Protein AF-A0A8S3JTF6-F1 (afdb_monomer_lite)

Foldseek 3Di:
DVVVVVLVVCVVVVNDDDPDDAQCVPQNDPVVLVLLVVLQQDPDSVSSSVVSCCVPPPFHDDDPCPPCRVVSSVCSSCVVLQEAEDEPPDPCRLVVVVVCVVVVGHYDYPPDDPDDDPVCVCVRVVVWDDDPNDID

InterPro domains:
  IPR026983 Dynein heavy chain [PTHR22878] (2-135)
  IPR027417 P-loop containing nucleoside triphosphate hydrolase [G3DSA:3.40.50.300] (24-136)
  IPR035706 Dynein heavy chain, ATP-binding dynein motor region [PF12781] (34-133)

Radius of gyration: 18.28 Å; chains: 1; bounding box: 47×38×48 Å

Structure (mmCIF, N/CA/C/O backbone):
data_AF-A0A8S3JTF6-F1
#
_entry.id   AF-A0A8S3JTF6-F1
#
loop_
_atom_site.group_PDB
_atom_site.id
_atom_site.type_symbol
_atom_site.label_atom_id
_atom_site.label_alt_id
_atom_site.label_comp_id
_atom_site.label_asym_id
_atom_site.label_entity_id
_atom_site.label_seq_id
_atom_site.pdbx_PDB_ins_code
_atom_site.Cartn_x
_atom_site.Cartn_y
_atom_site.Cartn_z
_atom_site.occupancy
_atom_site.B_iso_or_equiv
_atom_site.auth_seq_id
_atom_site.auth_comp_id
_atom_site.auth_asym_id
_atom_site.auth_atom_id
_atom_site.pdbx_PDB_model_num
ATOM 1 N N . ASP A 1 1 ? 17.715 -10.814 -8.410 1.00 77.88 1 ASP A N 1
ATOM 2 C CA . ASP A 1 1 ? 17.760 -12.211 -8.895 1.00 77.88 1 ASP A CA 1
ATOM 3 C C . ASP A 1 1 ? 16.410 -12.834 -9.223 1.00 77.88 1 ASP A C 1
ATOM 5 O O . ASP A 1 1 ? 16.298 -13.369 -10.317 1.00 77.88 1 ASP A O 1
ATOM 9 N N . CYS A 1 2 ? 15.364 -12.708 -8.395 1.00 88.69 2 CYS A N 1
ATOM 10 C CA . CYS A 1 2 ? 14.053 -13.316 -8.693 1.00 88.69 2 CYS A CA 1
ATOM 11 C C . CYS A 1 2 ? 13.475 -12.923 -10.065 1.00 88.69 2 CYS A C 1
ATOM 13 O O . CYS A 1 2 ? 13.129 -13.798 -10.846 1.00 88.69 2 CYS A O 1
ATOM 15 N N . ILE A 1 3 ? 13.425 -11.630 -10.409 1.00 88.38 3 ILE A N 1
ATOM 16 C CA . ILE A 1 3 ? 12.884 -11.173 -11.707 1.00 88.38 3 ILE A CA 1
ATOM 17 C C . ILE A 1 3 ? 13.595 -11.848 -12.888 1.00 88.38 3 ILE A C 1
ATOM 19 O O . ILE A 1 3 ? 12.935 -12.304 -13.817 1.00 88.38 3 ILE A O 1
ATOM 23 N N . ARG A 1 4 ? 14.930 -11.960 -12.837 1.00 88.62 4 ARG A N 1
ATOM 24 C CA . ARG A 1 4 ? 15.708 -12.632 -13.889 1.00 88.62 4 ARG A CA 1
ATOM 25 C C . ARG A 1 4 ? 15.330 -14.106 -13.992 1.00 88.62 4 ARG A C 1
ATOM 27 O O . ARG A 1 4 ? 15.007 -14.552 -15.080 1.00 88.62 4 ARG A O 1
ATOM 34 N N . GLN A 1 5 ? 15.251 -14.814 -12.863 1.00 92.62 5 GLN A N 1
ATOM 35 C CA . GLN A 1 5 ? 14.838 -16.223 -12.839 1.00 92.62 5 GLN A CA 1
ATOM 36 C C . GLN A 1 5 ? 13.449 -16.434 -13.461 1.00 92.62 5 GLN A C 1
ATOM 38 O O . GLN A 1 5 ? 13.248 -17.392 -14.203 1.00 92.62 5 GLN A O 1
ATOM 43 N N . TRP A 1 6 ? 12.499 -15.531 -13.199 1.00 92.19 6 TRP A N 1
ATOM 44 C CA . TRP A 1 6 ? 11.167 -15.585 -13.808 1.00 92.19 6 TRP A CA 1
ATOM 45 C C . TRP A 1 6 ? 11.206 -15.334 -15.320 1.00 92.19 6 TRP A C 1
ATOM 47 O O . TRP A 1 6 ? 10.576 -16.074 -16.073 1.00 92.19 6 TRP A O 1
ATOM 57 N N . VAL A 1 7 ? 11.966 -14.337 -15.781 1.00 91.00 7 VAL A N 1
ATOM 58 C CA . VAL A 1 7 ? 12.139 -14.057 -17.219 1.00 91.00 7 VAL A CA 1
ATOM 59 C C . VAL A 1 7 ? 12.815 -15.234 -17.927 1.00 91.00 7 VAL A C 1
ATOM 61 O O . VAL A 1 7 ? 12.340 -15.674 -18.974 1.00 91.00 7 VAL A O 1
ATOM 64 N N . ASP A 1 8 ? 13.871 -15.793 -17.339 1.00 92.44 8 ASP A N 1
ATOM 65 C CA . ASP A 1 8 ? 14.589 -16.952 -17.873 1.00 92.44 8 ASP A CA 1
ATOM 66 C C . ASP A 1 8 ? 13.675 -18.181 -17.954 1.00 92.44 8 ASP A C 1
ATOM 68 O O . ASP A 1 8 ? 13.671 -18.898 -18.958 1.00 92.44 8 ASP A O 1
ATOM 72 N N . LEU A 1 9 ? 12.828 -18.394 -16.940 1.00 94.56 9 LEU A N 1
ATOM 73 C CA . LEU A 1 9 ? 11.830 -19.458 -16.953 1.00 94.56 9 LEU A CA 1
ATOM 74 C C . LEU A 1 9 ? 10.812 -19.258 -18.084 1.00 94.56 9 LEU A C 1
ATOM 76 O O . LEU A 1 9 ? 10.579 -20.198 -18.846 1.00 94.56 9 LEU A O 1
ATOM 80 N N . CYS A 1 10 ? 10.257 -18.054 -18.249 1.00 94.06 10 CYS A N 1
ATOM 81 C CA . CYS A 1 10 ? 9.346 -17.739 -19.354 1.00 94.06 10 CYS A CA 1
ATOM 82 C C . CYS A 1 10 ? 9.992 -18.021 -20.717 1.00 94.06 10 CYS A C 1
ATOM 84 O O . CYS A 1 10 ? 9.400 -18.717 -21.546 1.00 94.06 10 CYS A O 1
ATOM 86 N N . LYS A 1 11 ? 11.242 -17.580 -20.911 1.00 92.31 11 LYS A N 1
ATOM 87 C CA . LYS A 1 11 ? 12.023 -17.836 -22.130 1.00 92.31 11 LYS A CA 1
ATOM 88 C C . LYS A 1 11 ? 12.239 -19.331 -22.365 1.00 92.31 11 LYS A C 1
ATOM 90 O O . LYS A 1 11 ? 11.964 -19.824 -23.458 1.00 92.31 11 LYS A O 1
ATOM 95 N N . SER A 1 12 ? 12.641 -20.079 -21.335 1.00 95.62 12 SER A N 1
ATOM 96 C CA . SER A 1 12 ? 12.838 -21.536 -21.416 1.00 95.62 12 SER A CA 1
ATOM 97 C C . SER A 1 12 ? 11.556 -22.291 -21.796 1.00 95.62 12 SER A C 1
ATOM 99 O O . SER A 1 12 ? 11.605 -23.297 -22.504 1.00 95.62 12 SER A O 1
ATOM 101 N N . LYS A 1 13 ? 10.394 -21.781 -21.368 1.00 96.62 13 LYS A N 1
ATOM 102 C CA . LYS A 1 13 ? 9.067 -22.334 -21.665 1.00 96.62 13 LYS A CA 1
ATOM 103 C C . LYS A 1 13 ? 8.462 -21.794 -22.964 1.00 96.62 13 LYS A C 1
ATOM 105 O O . LYS A 1 13 ? 7.338 -22.163 -23.289 1.00 96.62 13 LYS A O 1
ATOM 110 N N . ARG A 1 14 ? 9.199 -20.965 -23.718 1.00 94.75 14 ARG A N 1
ATOM 111 C CA . ARG A 1 14 ? 8.746 -20.303 -24.956 1.00 94.75 14 ARG A CA 1
ATOM 112 C C . ARG A 1 14 ? 7.478 -19.459 -24.760 1.00 94.75 14 ARG A C 1
ATOM 114 O O . ARG A 1 14 ? 6.662 -19.346 -25.670 1.00 94.75 14 ARG A O 1
ATOM 121 N N . ILE A 1 15 ? 7.312 -18.874 -23.575 1.00 95.31 15 ILE A N 1
ATOM 122 C CA . ILE A 1 15 ? 6.237 -17.923 -23.286 1.00 95.31 15 ILE A CA 1
ATOM 123 C C . ILE A 1 15 ? 6.685 -16.546 -23.797 1.00 95.31 15 ILE A C 1
ATOM 125 O O . ILE A 1 15 ? 7.757 -16.092 -23.392 1.00 95.31 15 ILE A O 1
ATOM 129 N N . PRO A 1 16 ? 5.909 -15.869 -24.664 1.00 92.31 16 PRO A N 1
ATOM 130 C CA . PRO A 1 16 ? 6.253 -14.529 -25.129 1.00 92.31 16 PRO A CA 1
ATOM 131 C C . PRO A 1 16 ? 6.324 -13.539 -23.961 1.00 92.31 16 PRO A C 1
ATOM 133 O O . PRO A 1 16 ? 5.348 -13.350 -23.237 1.00 92.31 16 PRO A O 1
ATOM 136 N N . CYS A 1 17 ? 7.475 -12.898 -23.781 1.00 88.69 17 CYS A N 1
ATOM 137 C CA . CYS A 1 17 ? 7.681 -11.859 -22.778 1.00 88.69 17 CYS A CA 1
ATOM 138 C C . CYS A 1 17 ? 8.712 -10.839 -23.270 1.00 88.69 17 CYS A C 1
ATOM 140 O O . CYS A 1 17 ? 9.541 -11.152 -24.125 1.00 88.69 17 CYS A O 1
ATOM 142 N N . SER A 1 18 ? 8.681 -9.629 -22.712 1.00 86.31 18 SER A N 1
ATOM 143 C CA . SER A 1 18 ? 9.710 -8.618 -22.965 1.00 86.31 18 SER A CA 1
ATOM 144 C C . SER A 1 18 ? 11.085 -9.108 -22.505 1.00 86.31 18 SER A C 1
ATOM 146 O O . SER A 1 18 ? 11.199 -9.792 -21.486 1.00 86.31 18 SER A O 1
ATOM 148 N N . ASP A 1 19 ? 12.140 -8.723 -23.225 1.00 80.38 19 ASP A N 1
ATOM 149 C CA . ASP A 1 19 ? 13.513 -9.100 -22.870 1.00 80.38 19 ASP A CA 1
ATOM 150 C C . ASP A 1 19 ? 13.985 -8.478 -21.557 1.00 80.38 19 ASP A C 1
ATOM 152 O O . ASP A 1 19 ? 14.726 -9.108 -20.800 1.00 80.38 19 ASP A O 1
ATOM 156 N N . VAL A 1 20 ? 13.531 -7.254 -21.290 1.00 83.81 20 VAL A N 1
ATOM 157 C CA . VAL A 1 20 ? 13.783 -6.521 -20.053 1.00 83.81 20 VAL A CA 1
ATOM 158 C C . VAL A 1 20 ? 12.442 -6.251 -19.387 1.00 83.81 20 VAL A C 1
ATOM 160 O O . VAL A 1 20 ? 11.569 -5.603 -19.962 1.00 83.81 20 VAL A O 1
ATOM 163 N N . PHE A 1 21 ? 12.275 -6.761 -18.170 1.00 86.19 21 PHE A N 1
ATOM 164 C CA . PHE A 1 21 ? 11.094 -6.504 -17.354 1.00 86.19 21 PHE A CA 1
ATOM 165 C C . PHE A 1 21 ? 11.290 -5.241 -16.510 1.00 86.19 21 PHE A C 1
ATOM 167 O O . PHE A 1 21 ? 12.305 -5.100 -15.827 1.00 86.19 21 PHE A O 1
ATOM 174 N N . SER A 1 22 ? 10.288 -4.362 -16.504 1.00 85.81 22 SER A N 1
ATOM 175 C CA . SER A 1 22 ? 10.174 -3.262 -15.546 1.00 85.81 22 SER A CA 1
ATOM 176 C C . SER A 1 22 ? 8.729 -3.146 -15.070 1.00 85.81 22 SER A C 1
ATOM 178 O O . SER A 1 22 ? 7.800 -3.022 -15.877 1.00 85.81 22 SER A O 1
ATOM 180 N N . LEU A 1 23 ? 8.549 -3.176 -13.747 1.00 86.75 23 LEU A N 1
ATOM 181 C CA . LEU A 1 23 ? 7.241 -3.106 -13.102 1.00 86.75 23 LEU A CA 1
ATOM 182 C C . LEU A 1 23 ? 6.541 -1.785 -13.434 1.00 86.75 23 LEU A C 1
ATOM 184 O O . LEU A 1 23 ? 5.403 -1.802 -13.897 1.00 86.75 23 LEU A O 1
ATOM 188 N N . ASN A 1 24 ? 7.263 -0.668 -13.314 1.00 87.88 24 ASN A N 1
ATOM 189 C CA . ASN A 1 24 ? 6.794 0.654 -13.715 1.00 87.88 24 ASN A CA 1
ATOM 190 C C . ASN A 1 24 ? 6.298 0.705 -15.170 1.00 87.88 24 ASN A C 1
ATOM 192 O O . ASN A 1 24 ? 5.190 1.153 -15.423 1.00 87.88 24 ASN A O 1
ATOM 196 N N . THR A 1 25 ? 7.041 0.163 -16.137 1.00 86.62 25 THR A N 1
ATOM 197 C CA . THR A 1 25 ? 6.568 0.182 -17.539 1.00 86.62 25 THR A CA 1
ATOM 198 C C . THR A 1 25 ? 5.363 -0.723 -17.804 1.00 86.62 25 THR A C 1
ATOM 200 O O . THR A 1 25 ? 4.642 -0.508 -18.772 1.00 86.62 25 THR A O 1
ATOM 203 N N . THR A 1 26 ? 5.160 -1.748 -16.972 1.00 88.38 26 THR A N 1
ATOM 204 C CA . THR A 1 26 ? 4.132 -2.776 -17.200 1.00 88.38 26 THR A CA 1
ATOM 205 C C . THR A 1 26 ? 2.818 -2.439 -16.496 1.00 88.38 26 THR A C 1
ATOM 207 O O . THR A 1 26 ? 1.749 -2.658 -17.055 1.00 88.38 26 THR A O 1
ATOM 210 N N . LEU A 1 27 ? 2.893 -1.940 -15.258 1.00 89.69 27 LEU A N 1
ATOM 211 C CA . LEU A 1 27 ? 1.743 -1.677 -14.383 1.00 89.69 27 LEU A CA 1
ATOM 212 C C . LEU A 1 27 ? 1.681 -0.225 -13.887 1.00 89.69 27 LEU A C 1
ATOM 214 O O . LEU A 1 27 ? 0.717 0.157 -13.224 1.00 89.69 27 LEU A O 1
ATOM 218 N N . GLY A 1 28 ? 2.710 0.577 -14.159 1.00 89.25 28 GLY A N 1
ATOM 219 C CA . GLY A 1 28 ? 2.759 1.978 -13.769 1.00 89.25 28 GLY A CA 1
ATOM 220 C C . GLY A 1 28 ? 1.903 2.848 -14.681 1.00 89.25 28 GLY A C 1
ATOM 221 O O . GLY A 1 28 ? 1.932 2.740 -15.905 1.00 89.25 28 GLY A O 1
ATOM 222 N N . ASP A 1 29 ? 1.156 3.752 -14.060 1.00 93.56 29 ASP A N 1
ATOM 223 C CA . ASP A 1 29 ? 0.412 4.812 -14.732 1.00 93.56 29 ASP A CA 1
ATOM 224 C C . ASP A 1 29 ? 1.105 6.141 -14.419 1.00 93.56 29 ASP A C 1
ATOM 226 O O . ASP 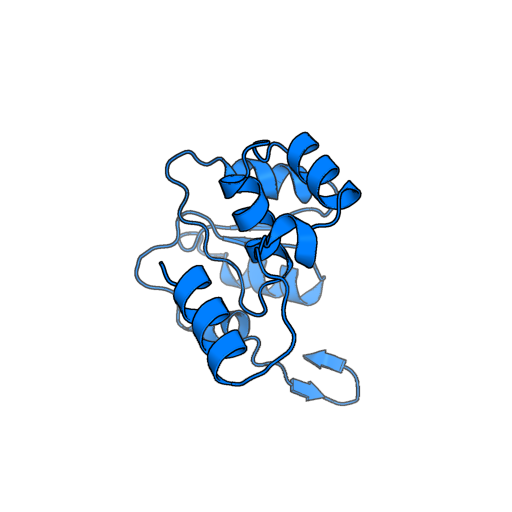A 1 29 ? 1.223 6.530 -13.254 1.00 93.56 29 ASP A O 1
ATOM 230 N N . ALA A 1 30 ? 1.572 6.845 -15.452 1.00 93.12 30 ALA A N 1
ATOM 231 C CA . ALA A 1 30 ? 2.339 8.079 -15.290 1.00 93.12 30 ALA A CA 1
ATOM 232 C C . ALA A 1 30 ? 1.560 9.186 -14.555 1.00 93.12 30 ALA A C 1
ATOM 234 O O . ALA A 1 30 ? 2.161 9.978 -13.825 1.00 93.12 30 ALA A O 1
ATOM 235 N N . VAL A 1 31 ? 0.232 9.240 -14.710 1.00 95.19 31 VAL A N 1
ATOM 236 C CA . VAL A 1 31 ? -0.627 10.216 -14.026 1.00 95.19 31 VAL A CA 1
ATOM 237 C C . VAL A 1 31 ? -0.737 9.862 -12.546 1.00 95.19 31 VAL A C 1
ATOM 239 O O . VAL A 1 31 ? -0.533 10.735 -11.698 1.00 95.19 31 VAL A O 1
ATOM 242 N N . LYS A 1 32 ? -0.979 8.585 -12.218 1.00 94.50 32 LYS A N 1
ATOM 243 C CA . LYS A 1 32 ? -1.028 8.126 -10.817 1.00 94.50 32 LYS A CA 1
ATOM 244 C C . LYS A 1 32 ? 0.313 8.300 -10.114 1.00 94.50 32 LYS A C 1
ATOM 246 O O . LYS A 1 32 ? 0.350 8.834 -9.011 1.00 94.50 32 LYS A O 1
ATOM 251 N N . ILE A 1 33 ? 1.411 7.926 -10.768 1.00 95.31 33 ILE A N 1
ATOM 252 C CA . ILE A 1 33 ? 2.764 8.076 -10.219 1.00 95.31 33 ILE A CA 1
ATOM 253 C C . ILE A 1 33 ? 3.055 9.543 -9.913 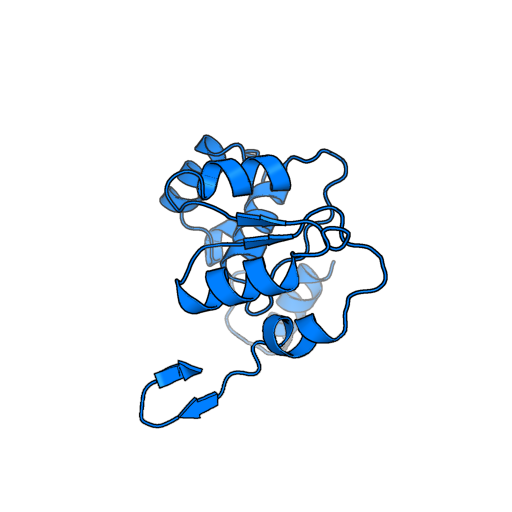1.00 95.31 33 ILE A C 1
ATOM 255 O O . ILE A 1 33 ? 3.546 9.864 -8.832 1.00 95.31 33 ILE A O 1
ATOM 259 N N . ARG A 1 34 ? 2.696 10.456 -10.821 1.00 95.62 34 ARG A N 1
ATOM 260 C CA . ARG A 1 34 ? 2.862 11.890 -10.582 1.00 95.62 34 ARG A CA 1
ATOM 261 C C . ARG A 1 34 ? 2.018 12.379 -9.403 1.00 95.62 34 ARG A C 1
ATOM 263 O O . ARG A 1 34 ? 2.509 13.167 -8.600 1.00 95.62 34 ARG A O 1
ATOM 270 N N . ALA A 1 35 ? 0.780 11.903 -9.269 1.00 96.19 35 ALA A N 1
ATOM 271 C CA . ALA A 1 35 ? -0.059 12.219 -8.114 1.00 96.19 35 ALA A CA 1
ATOM 272 C C . ALA A 1 35 ? 0.565 11.708 -6.802 1.00 96.19 35 ALA A C 1
ATOM 274 O O . ALA A 1 35 ? 0.608 12.444 -5.817 1.00 96.19 35 ALA A O 1
ATOM 275 N N . TRP A 1 36 ? 1.133 10.498 -6.795 1.00 96.38 36 TRP A N 1
ATOM 276 C CA . TRP A 1 36 ? 1.851 9.961 -5.636 1.00 96.38 36 TRP A CA 1
ATOM 277 C C . TRP A 1 36 ? 3.074 10.799 -5.267 1.00 96.38 36 TRP A C 1
ATOM 279 O O . TRP A 1 36 ? 3.293 11.065 -4.087 1.00 96.38 36 TRP A O 1
ATOM 289 N N . GLN A 1 37 ? 3.833 11.266 -6.259 1.00 95.81 37 GLN A N 1
ATOM 290 C CA . GLN A 1 37 ? 4.985 12.141 -6.036 1.00 95.81 37 GLN A CA 1
ATOM 291 C C . GLN A 1 37 ? 4.577 13.479 -5.411 1.00 95.81 37 GLN A C 1
ATOM 293 O O . GLN A 1 37 ? 5.211 13.934 -4.462 1.00 95.81 37 GLN A O 1
ATOM 298 N N . ILE A 1 38 ? 3.475 14.077 -5.877 1.00 96.06 38 ILE A N 1
ATOM 299 C CA . ILE A 1 38 ? 2.895 15.286 -5.268 1.00 96.06 38 ILE A CA 1
ATOM 300 C C . ILE A 1 38 ? 2.455 15.012 -3.820 1.00 96.06 38 ILE A C 1
ATOM 302 O O . ILE A 1 38 ? 2.649 15.855 -2.946 1.00 96.06 38 ILE A O 1
ATOM 306 N N . ALA A 1 39 ? 1.919 13.820 -3.545 1.00 96.00 39 ALA A N 1
ATOM 307 C CA . ALA A 1 39 ? 1.566 13.378 -2.197 1.00 96.00 39 ALA A CA 1
ATOM 308 C C . ALA A 1 39 ? 2.787 13.023 -1.316 1.00 96.00 39 ALA A C 1
ATOM 310 O O . ALA A 1 39 ? 2.626 12.754 -0.124 1.00 96.00 39 ALA A O 1
ATOM 311 N N . GLY A 1 40 ? 4.011 13.070 -1.850 1.00 94.50 40 GLY A N 1
ATOM 312 C CA . GLY A 1 40 ? 5.251 12.888 -1.091 1.00 94.50 40 GLY A CA 1
ATOM 313 C C . GLY A 1 40 ? 5.930 11.527 -1.257 1.00 94.50 40 GLY A C 1
ATOM 314 O O . GLY A 1 40 ? 6.856 11.235 -0.498 1.00 94.50 40 GLY A O 1
ATOM 315 N N . LEU A 1 41 ? 5.513 10.704 -2.227 1.00 95.75 41 LEU A N 1
ATOM 316 C CA . LEU A 1 41 ? 6.278 9.524 -2.635 1.00 95.75 41 LEU A CA 1
ATOM 317 C C . LEU A 1 41 ? 7.573 9.968 -3.344 1.00 95.75 41 LEU A C 1
ATOM 319 O O . LEU A 1 41 ? 7.516 10.827 -4.227 1.00 95.75 41 LEU A O 1
ATOM 323 N N . PRO A 1 42 ? 8.744 9.404 -3.018 1.00 95.56 42 PRO A N 1
ATOM 324 C CA . PRO A 1 42 ? 9.962 9.688 -3.765 1.00 95.56 42 PRO A CA 1
ATOM 325 C C . PRO A 1 42 ? 9.866 9.354 -5.248 1.00 95.56 42 PRO A C 1
ATOM 327 O O . PRO A 1 42 ? 9.126 8.472 -5.679 1.00 95.56 42 PRO A O 1
ATOM 330 N N . VAL A 1 43 ? 10.696 10.041 -6.027 1.00 93.25 43 VAL A N 1
ATOM 331 C CA . VAL A 1 43 ? 10.786 9.864 -7.481 1.00 93.25 43 VAL A CA 1
ATOM 332 C C . VAL A 1 43 ? 11.680 8.694 -7.898 1.00 93.25 43 VAL A C 1
ATOM 334 O O . VAL A 1 43 ? 11.792 8.410 -9.089 1.00 93.25 43 VAL A O 1
ATOM 337 N N . ASP A 1 44 ? 12.354 8.038 -6.952 1.00 93.75 44 ASP A N 1
ATOM 338 C CA . ASP A 1 44 ? 13.231 6.916 -7.263 1.00 93.75 44 ASP A CA 1
ATOM 339 C C . ASP A 1 44 ? 12.431 5.671 -7.679 1.00 93.75 44 ASP A C 1
ATOM 341 O O . ASP A 1 44 ? 11.285 5.460 -7.277 1.00 93.75 44 ASP A O 1
ATOM 345 N N . SER A 1 45 ? 13.053 4.835 -8.511 1.00 90.88 45 SER A N 1
ATOM 346 C CA . SER A 1 45 ? 12.398 3.651 -9.080 1.00 90.88 45 SER A CA 1
ATOM 347 C C . SER A 1 45 ? 11.925 2.648 -8.024 1.00 90.88 45 SER A C 1
ATOM 349 O O . SER A 1 45 ? 10.882 2.030 -8.215 1.00 90.88 45 SER A O 1
ATOM 351 N N . PHE A 1 46 ? 12.635 2.524 -6.900 1.00 91.88 46 PHE A N 1
ATOM 352 C CA . PHE A 1 46 ? 12.282 1.590 -5.836 1.00 91.88 46 PHE A CA 1
ATOM 353 C C . PHE A 1 46 ? 11.011 2.037 -5.102 1.00 91.88 46 PHE A C 1
ATOM 355 O O . PHE A 1 46 ? 10.097 1.239 -4.894 1.00 91.88 46 PHE A O 1
ATOM 362 N N . SER A 1 47 ? 10.903 3.325 -4.779 1.00 94.25 47 SER A N 1
ATOM 363 C CA . SER A 1 47 ? 9.701 3.906 -4.176 1.00 94.25 47 SER A CA 1
ATOM 364 C C . SER A 1 47 ? 8.492 3.848 -5.109 1.00 94.25 47 SER A C 1
ATOM 366 O O . SER A 1 47 ? 7.388 3.534 -4.664 1.00 94.25 47 SER A O 1
ATOM 368 N N . VAL A 1 48 ? 8.691 4.094 -6.409 1.00 94.81 48 VAL A N 1
ATOM 369 C CA . VAL A 1 48 ? 7.627 3.959 -7.415 1.00 94.81 48 VAL A CA 1
ATOM 370 C C . VAL A 1 48 ? 7.140 2.513 -7.509 1.00 94.81 48 VAL A C 1
ATOM 372 O O . VAL A 1 48 ? 5.932 2.286 -7.469 1.00 94.81 48 VAL A O 1
ATOM 375 N N . ASP A 1 49 ? 8.046 1.534 -7.563 1.00 94.19 49 ASP A N 1
ATOM 376 C CA . ASP A 1 49 ? 7.681 0.114 -7.588 1.00 94.19 49 ASP A CA 1
ATOM 377 C C . ASP A 1 49 ? 6.912 -0.292 -6.318 1.00 94.19 49 ASP A C 1
ATOM 379 O O . ASP A 1 49 ? 5.883 -0.966 -6.410 1.00 94.19 49 ASP A O 1
ATOM 383 N N . ASN A 1 50 ? 7.327 0.188 -5.139 1.00 94.81 50 ASN A N 1
ATOM 384 C CA . ASN A 1 50 ? 6.584 -0.020 -3.891 1.00 94.81 50 ASN A CA 1
ATOM 385 C C . ASN A 1 50 ? 5.181 0.601 -3.942 1.00 94.81 50 ASN A C 1
ATOM 387 O O . ASN A 1 50 ? 4.220 -0.031 -3.502 1.00 94.81 50 ASN A O 1
ATOM 391 N N . GLY A 1 51 ? 5.037 1.799 -4.514 1.00 95.19 51 GLY A N 1
ATOM 392 C CA . GLY A 1 51 ? 3.737 2.441 -4.720 1.00 95.19 51 GLY A CA 1
ATOM 393 C C . GLY A 1 51 ? 2.827 1.643 -5.659 1.00 95.19 51 GLY A C 1
ATOM 394 O O . GLY A 1 51 ? 1.641 1.454 -5.375 1.00 95.19 51 GLY A O 1
ATOM 395 N N . ILE A 1 52 ? 3.385 1.091 -6.741 1.00 94.88 52 ILE A N 1
ATOM 396 C CA . ILE A 1 52 ? 2.659 0.207 -7.665 1.00 94.88 52 ILE A CA 1
ATOM 397 C C . ILE A 1 52 ? 2.198 -1.057 -6.940 1.00 94.88 52 ILE A C 1
ATOM 399 O O . ILE A 1 52 ? 1.035 -1.439 -7.069 1.00 94.88 52 ILE A O 1
ATOM 403 N N . ILE A 1 53 ? 3.072 -1.690 -6.155 1.00 94.50 53 ILE A N 1
ATOM 404 C CA . ILE A 1 53 ? 2.723 -2.887 -5.382 1.00 94.50 53 ILE A CA 1
ATOM 405 C C . ILE A 1 53 ? 1.630 -2.556 -4.364 1.00 94.50 53 ILE A C 1
ATOM 407 O O . ILE A 1 53 ? 0.625 -3.259 -4.320 1.00 94.50 53 ILE A O 1
ATOM 411 N N . ALA A 1 54 ? 1.772 -1.476 -3.595 1.00 94.69 54 ALA A N 1
ATOM 412 C CA . ALA A 1 54 ? 0.806 -1.096 -2.567 1.00 94.69 54 ALA A CA 1
ATOM 413 C C . ALA A 1 54 ? -0.599 -0.833 -3.132 1.00 94.69 54 ALA A C 1
ATOM 415 O O . ALA A 1 54 ? -1.592 -1.127 -2.473 1.00 94.69 54 ALA A O 1
ATOM 416 N N . THR A 1 55 ? -0.685 -0.320 -4.362 1.00 92.62 55 THR A N 1
ATOM 417 C CA . THR A 1 55 ? -1.961 0.030 -5.004 1.00 92.62 55 THR A CA 1
ATOM 418 C C . THR A 1 55 ? -2.567 -1.087 -5.852 1.00 92.62 55 THR A C 1
ATOM 420 O O . THR A 1 55 ? -3.779 -1.097 -6.051 1.00 92.62 55 THR A O 1
ATOM 423 N N . ASN A 1 56 ? -1.764 -2.040 -6.338 1.00 91.94 56 ASN A N 1
ATOM 424 C CA . ASN A 1 56 ? -2.237 -3.144 -7.187 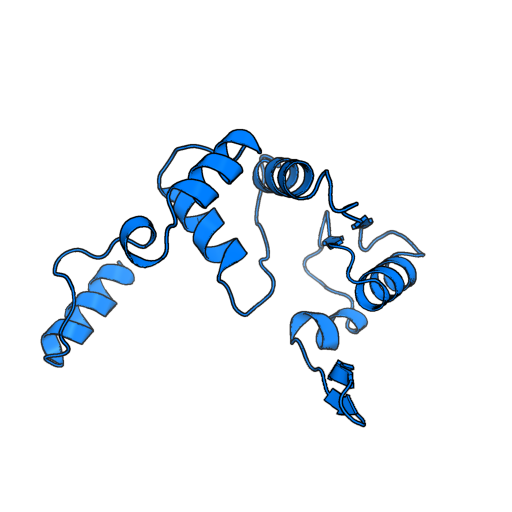1.00 91.94 56 ASN A CA 1
ATOM 425 C C . ASN A 1 56 ? -2.247 -4.509 -6.478 1.00 91.94 56 ASN A C 1
ATOM 427 O O . ASN A 1 56 ? -2.736 -5.495 -7.037 1.00 91.94 56 ASN A O 1
ATOM 431 N N . ALA A 1 57 ? -1.701 -4.609 -5.264 1.00 91.19 57 ALA A N 1
ATOM 432 C CA . ALA A 1 57 ? -1.698 -5.855 -4.512 1.00 91.19 57 ALA A CA 1
ATOM 433 C C . ALA A 1 57 ? -3.123 -6.301 -4.155 1.00 91.19 57 ALA A C 1
ATOM 435 O O . ALA A 1 57 ? -3.977 -5.527 -3.727 1.00 91.19 57 ALA A O 1
ATOM 436 N N . ARG A 1 58 ? -3.369 -7.610 -4.279 1.00 89.81 58 ARG A N 1
ATOM 437 C CA . ARG A 1 58 ? -4.641 -8.216 -3.853 1.00 89.81 58 ARG A CA 1
ATOM 438 C C . ARG A 1 58 ? -4.804 -8.210 -2.335 1.00 89.81 58 ARG A C 1
ATOM 440 O O . ARG A 1 58 ? -5.919 -8.039 -1.849 1.00 89.81 58 ARG A O 1
ATOM 447 N N . ARG A 1 59 ? -3.704 -8.413 -1.605 1.00 92.06 59 ARG A N 1
ATOM 448 C CA . ARG A 1 59 ? -3.649 -8.340 -0.139 1.00 92.06 59 ARG A CA 1
ATOM 449 C C . ARG A 1 59 ? -3.421 -6.899 0.295 1.00 92.06 59 ARG A C 1
ATOM 451 O O . ARG A 1 59 ? -2.785 -6.145 -0.436 1.00 92.06 59 ARG A O 1
ATOM 458 N N . TRP A 1 60 ? -3.906 -6.547 1.480 1.00 92.94 60 TRP A N 1
ATOM 459 C CA . TRP A 1 60 ? -3.615 -5.245 2.071 1.00 92.94 60 TRP A CA 1
ATOM 460 C C . TRP A 1 60 ? -2.101 -5.076 2.272 1.00 92.94 60 TRP A C 1
ATOM 462 O O . TRP A 1 60 ? -1.449 -6.017 2.739 1.00 92.94 60 TRP A O 1
ATOM 472 N N . PRO A 1 61 ? -1.519 -3.931 1.881 1.00 94.19 61 PRO A N 1
ATOM 473 C CA . PRO A 1 61 ? -0.083 -3.723 1.980 1.00 94.19 61 PRO A CA 1
ATOM 474 C C . PRO A 1 61 ? 0.344 -3.492 3.433 1.00 94.19 61 PRO A C 1
ATOM 476 O O . PRO A 1 61 ? -0.225 -2.659 4.134 1.00 94.19 61 PRO A O 1
ATOM 479 N N . LEU A 1 62 ? 1.391 -4.200 3.859 1.00 93.69 62 LEU A N 1
ATOM 480 C CA . LEU A 1 62 ? 2.115 -3.924 5.098 1.00 93.69 62 LEU A CA 1
ATOM 481 C C . LEU A 1 62 ? 3.392 -3.156 4.752 1.00 93.69 62 LEU A C 1
ATOM 483 O O . LEU A 1 62 ? 4.291 -3.695 4.105 1.00 93.69 62 LEU A O 1
ATOM 487 N N . CYS A 1 63 ? 3.466 -1.897 5.175 1.00 93.81 63 CYS A N 1
ATOM 488 C CA . CYS A 1 63 ? 4.610 -1.031 4.904 1.00 93.81 63 CYS A CA 1
ATOM 489 C C . CYS A 1 63 ? 5.630 -1.111 6.046 1.00 93.81 63 CYS A C 1
ATOM 491 O O . CYS A 1 63 ? 5.334 -0.714 7.171 1.00 93.81 63 CYS A O 1
ATOM 493 N N . ILE A 1 64 ? 6.848 -1.566 5.744 1.00 93.62 64 ILE A N 1
ATOM 494 C CA . ILE A 1 64 ? 7.988 -1.499 6.668 1.00 93.62 64 ILE A CA 1
ATOM 495 C C . ILE A 1 64 ? 8.721 -0.184 6.401 1.00 93.62 64 ILE A C 1
ATOM 497 O O . ILE A 1 64 ? 9.436 -0.057 5.409 1.00 93.62 64 ILE A O 1
ATOM 501 N N . ASP A 1 65 ? 8.502 0.809 7.259 1.00 92.19 65 ASP A N 1
ATOM 502 C CA . ASP A 1 65 ? 8.862 2.201 6.973 1.00 92.19 65 ASP A CA 1
ATOM 503 C C . ASP A 1 65 ? 9.557 2.884 8.166 1.00 92.19 65 ASP A C 1
ATOM 505 O O . ASP A 1 65 ? 8.919 3.614 8.931 1.00 92.19 65 ASP A O 1
ATOM 509 N N . PRO A 1 66 ? 10.881 2.695 8.338 1.00 89.81 66 PRO A N 1
ATOM 510 C CA . PRO A 1 66 ? 11.624 3.300 9.445 1.00 89.81 66 PRO A CA 1
ATOM 511 C C . PRO A 1 66 ? 11.688 4.834 9.361 1.00 89.81 66 PRO A C 1
ATOM 513 O O . PRO A 1 66 ? 11.961 5.494 10.360 1.00 89.81 66 PRO A O 1
ATOM 516 N N . GLN A 1 67 ? 11.443 5.416 8.182 1.00 90.12 67 GLN A N 1
ATOM 517 C CA . GLN A 1 67 ? 11.525 6.862 7.944 1.00 90.12 67 GLN A CA 1
ATOM 518 C C . GLN A 1 67 ? 10.150 7.550 7.936 1.00 90.12 67 GLN A C 1
ATOM 520 O O . GLN A 1 67 ? 10.065 8.771 7.758 1.00 90.12 67 GLN A O 1
ATOM 525 N N . SER A 1 68 ? 9.067 6.793 8.157 1.00 92.25 68 SER A N 1
ATOM 526 C CA . SER A 1 68 ? 7.680 7.279 8.094 1.00 92.25 68 SER A CA 1
ATOM 527 C C . SER A 1 68 ? 7.331 7.980 6.768 1.00 92.25 68 SER A C 1
ATOM 529 O O . SER A 1 68 ? 6.513 8.904 6.734 1.00 92.25 68 SER A O 1
ATOM 531 N N . GLN A 1 69 ? 7.980 7.594 5.672 1.00 93.50 69 GLN A N 1
ATOM 532 C CA . GLN A 1 69 ? 7.744 8.149 4.348 1.00 93.50 69 GLN A CA 1
ATOM 533 C C . GLN A 1 69 ? 6.461 7.621 3.704 1.00 93.50 69 GLN A C 1
ATOM 535 O O . GLN A 1 69 ? 5.640 8.420 3.251 1.00 93.50 69 GLN A O 1
ATOM 540 N N . ALA A 1 70 ? 6.255 6.303 3.709 1.00 94.50 70 ALA A N 1
ATOM 541 C CA . ALA A 1 70 ? 5.019 5.683 3.241 1.00 94.50 70 ALA A CA 1
ATOM 542 C C . ALA A 1 70 ? 3.828 6.167 4.078 1.00 94.50 70 ALA A C 1
ATOM 544 O O . ALA A 1 70 ? 2.768 6.467 3.533 1.00 94.50 70 ALA A O 1
ATOM 545 N N . ASN A 1 71 ? 4.029 6.338 5.388 1.00 94.75 71 ASN A N 1
ATOM 546 C CA . ASN A 1 71 ? 3.016 6.894 6.281 1.00 94.75 71 ASN A CA 1
ATOM 547 C C . ASN A 1 71 ? 2.549 8.297 5.843 1.00 94.75 71 ASN A C 1
ATOM 549 O O . ASN A 1 71 ? 1.351 8.538 5.676 1.00 94.75 71 ASN A O 1
ATOM 553 N N . LYS A 1 72 ? 3.497 9.216 5.610 1.00 95.44 72 LYS A N 1
ATOM 554 C CA . LYS A 1 72 ? 3.202 10.579 5.135 1.00 95.44 72 LYS A CA 1
ATOM 555 C C . LYS A 1 72 ? 2.547 10.566 3.757 1.00 95.44 72 LYS A C 1
ATOM 557 O O . LYS A 1 72 ? 1.587 11.302 3.541 1.00 95.44 72 LYS A O 1
ATOM 562 N N . TRP A 1 73 ? 3.046 9.726 2.853 1.00 96.50 73 TRP A N 1
ATOM 563 C CA . TRP A 1 73 ? 2.500 9.576 1.508 1.00 96.50 73 TRP A CA 1
ATOM 564 C C . TRP A 1 73 ? 1.027 9.146 1.534 1.00 96.50 73 TRP A C 1
ATOM 566 O O . TRP A 1 73 ? 0.197 9.836 0.945 1.00 96.50 73 TRP A O 1
ATOM 576 N N . ILE A 1 74 ? 0.677 8.087 2.274 1.00 96.56 74 ILE A N 1
ATOM 577 C CA . ILE A 1 74 ? -0.706 7.587 2.373 1.00 96.56 74 ILE A CA 1
ATOM 578 C C . ILE A 1 74 ? -1.629 8.648 2.986 1.00 96.56 74 ILE A C 1
ATOM 580 O O . ILE A 1 74 ? -2.697 8.923 2.443 1.00 96.56 74 ILE A O 1
ATOM 584 N N . LYS A 1 75 ? -1.201 9.312 4.069 1.00 96.06 75 LYS A N 1
ATOM 585 C CA . LYS A 1 75 ? -1.979 10.394 4.703 1.00 96.06 75 LYS A CA 1
ATOM 586 C C . LYS A 1 75 ? -2.243 11.571 3.770 1.00 96.06 75 LYS A C 1
ATOM 588 O O . LYS A 1 75 ? -3.319 12.158 3.812 1.00 96.06 75 LYS A O 1
ATOM 593 N N . ASN A 1 76 ? -1.263 11.939 2.949 1.00 96.69 76 ASN A N 1
ATOM 594 C CA . ASN A 1 76 ? -1.424 13.018 1.980 1.00 96.69 76 ASN A CA 1
ATOM 595 C C . ASN A 1 76 ? -2.301 12.601 0.798 1.00 96.69 76 ASN A C 1
ATOM 597 O O . ASN A 1 76 ? -3.094 13.413 0.334 1.00 96.69 76 ASN A O 1
ATOM 601 N N . MET A 1 77 ? -2.160 11.360 0.328 1.00 95.94 77 MET A N 1
ATOM 602 C CA . MET A 1 77 ? -2.941 10.813 -0.781 1.00 95.94 77 MET A CA 1
ATOM 603 C C . MET A 1 77 ? -4.431 10.706 -0.428 1.00 95.94 77 MET A C 1
ATOM 605 O O . MET A 1 77 ? -5.274 11.052 -1.245 1.00 95.94 77 MET A O 1
ATOM 609 N N . GLU A 1 78 ? -4.748 10.296 0.801 1.00 96.00 78 GLU A N 1
ATOM 610 C CA . GLU A 1 78 ? -6.122 10.089 1.284 1.00 96.00 78 GLU A CA 1
ATOM 611 C C . GLU A 1 78 ? -6.681 11.291 2.069 1.00 96.00 78 GLU A C 1
ATOM 613 O O . GLU A 1 78 ? -7.686 11.176 2.778 1.00 96.00 78 GLU A O 1
ATOM 618 N N . ARG A 1 79 ? -6.037 12.464 1.964 1.00 92.94 79 ARG A N 1
ATOM 619 C CA . ARG A 1 79 ? -6.401 13.671 2.725 1.00 92.94 79 ARG A CA 1
ATOM 620 C C . ARG A 1 79 ? -7.860 14.076 2.512 1.00 92.94 79 ARG A C 1
ATOM 622 O O . ARG A 1 79 ? -8.549 14.402 3.477 1.00 92.94 79 ARG A O 1
ATOM 629 N N . ASP A 1 80 ? -8.329 14.020 1.270 1.00 94.50 80 ASP A N 1
ATOM 630 C CA . ASP A 1 80 ? -9.692 14.423 0.904 1.00 94.50 80 ASP A CA 1
ATOM 631 C C . ASP A 1 80 ? -10.728 13.313 1.172 1.00 94.50 80 ASP A C 1
ATOM 633 O O . ASP A 1 80 ? -11.928 13.581 1.248 1.00 94.50 80 ASP A O 1
ATOM 637 N N . ASN A 1 81 ? -10.265 12.080 1.410 1.00 94.75 81 ASN A N 1
ATOM 638 C CA . ASN A 1 81 ? -11.095 10.892 1.629 1.00 94.75 81 ASN A CA 1
ATOM 639 C C . ASN A 1 81 ? -11.329 10.577 3.116 1.00 94.75 81 ASN A C 1
ATOM 641 O O . ASN A 1 81 ? -11.857 9.521 3.450 1.00 94.75 81 ASN A O 1
ATOM 645 N N . ARG A 1 82 ? -10.968 11.501 4.019 1.00 93.56 82 ARG A N 1
ATOM 646 C CA . ARG A 1 82 ? -11.184 11.385 5.475 1.00 93.56 82 ARG A CA 1
ATOM 647 C C . ARG A 1 82 ? -10.542 10.132 6.089 1.00 93.56 82 ARG A C 1
ATOM 649 O O . ARG A 1 82 ? -11.159 9.482 6.929 1.00 93.56 82 ARG A O 1
ATOM 656 N N . LEU A 1 83 ? -9.304 9.822 5.692 1.00 96.06 83 LEU A N 1
ATOM 657 C CA . LEU A 1 83 ? -8.523 8.695 6.215 1.00 96.06 83 LEU A CA 1
ATOM 658 C C . LEU A 1 83 ? -8.620 8.568 7.746 1.00 96.06 83 LEU A C 1
ATOM 660 O O . LEU A 1 83 ? -8.204 9.466 8.483 1.00 96.06 83 LEU A O 1
ATOM 664 N N . ALA A 1 84 ? -9.100 7.420 8.220 1.00 95.31 84 ALA A N 1
ATOM 665 C CA . ALA A 1 84 ? -9.086 7.072 9.632 1.00 95.31 84 ALA A CA 1
ATOM 666 C C . ALA A 1 84 ? -7.717 6.491 10.007 1.00 95.31 84 ALA A C 1
ATOM 668 O O . ALA A 1 84 ? -7.325 5.426 9.533 1.00 95.31 84 ALA A O 1
ATOM 669 N N . VAL A 1 85 ? -6.980 7.189 10.867 1.00 94.81 85 VAL A N 1
ATOM 670 C CA . VAL A 1 85 ? -5.694 6.716 11.396 1.00 94.81 85 VAL A CA 1
ATOM 671 C C . VAL A 1 85 ? -5.942 6.079 12.757 1.00 94.81 85 VAL A C 1
ATOM 673 O O . VAL A 1 85 ? -6.466 6.741 13.651 1.00 94.81 85 VAL A O 1
ATOM 676 N N . VAL A 1 86 ? -5.585 4.805 12.910 1.00 93.50 86 VAL A N 1
ATOM 677 C CA . VAL A 1 86 ? -5.857 4.011 14.120 1.00 93.50 86 VAL A CA 1
ATOM 678 C C . VAL A 1 86 ? -4.613 3.256 14.576 1.00 93.50 86 VAL A C 1
ATOM 680 O O . VAL A 1 86 ? -3.772 2.880 13.759 1.00 93.50 86 VAL A O 1
ATOM 683 N N . LYS A 1 87 ? -4.494 3.003 15.881 1.00 91.69 87 LYS A N 1
ATOM 684 C CA . LYS A 1 87 ? -3.443 2.154 16.458 1.00 91.69 87 LYS A CA 1
ATOM 685 C C . LYS A 1 87 ? -4.075 0.957 17.153 1.00 91.69 87 LYS A C 1
ATOM 687 O O . LYS A 1 87 ? -5.129 1.082 17.765 1.00 91.69 87 LYS A O 1
ATOM 692 N N . LEU A 1 88 ? -3.397 -0.190 17.131 1.00 86.25 88 LEU A N 1
ATOM 693 C CA . LEU A 1 88 ? -3.880 -1.412 17.800 1.00 86.25 88 LEU A CA 1
ATOM 694 C C . LEU A 1 88 ? -4.028 -1.256 19.323 1.00 86.25 88 LEU A C 1
ATOM 696 O O . LEU A 1 88 ? -4.759 -2.001 19.960 1.00 86.25 88 LEU A O 1
ATOM 700 N N . GLN A 1 89 ? -3.331 -0.281 19.907 1.00 85.50 89 GLN A N 1
ATOM 701 C CA . GLN A 1 89 ? -3.384 0.031 21.337 1.00 85.50 89 GLN A CA 1
ATOM 702 C C . GLN A 1 89 ? -4.621 0.863 21.714 1.00 85.50 89 GLN A C 1
ATOM 704 O O . GLN A 1 89 ? -4.911 1.014 22.900 1.00 85.50 89 GLN A O 1
ATOM 709 N N . ASP A 1 90 ? -5.342 1.421 20.734 1.00 87.50 90 ASP A N 1
ATOM 710 C CA . ASP A 1 90 ? -6.509 2.256 21.000 1.00 87.50 90 ASP A CA 1
ATOM 711 C C . ASP A 1 90 ? -7.694 1.373 21.428 1.00 87.50 90 ASP A C 1
ATOM 713 O O . ASP A 1 90 ? -8.140 0.539 20.640 1.00 87.50 90 ASP A O 1
ATOM 717 N N . PRO A 1 91 ? -8.309 1.584 22.609 1.00 87.62 91 PRO A N 1
ATOM 718 C CA . PRO A 1 91 ? -9.409 0.737 23.089 1.00 87.62 91 PRO A CA 1
ATOM 719 C C . PRO A 1 91 ? -10.623 0.683 22.148 1.00 87.62 91 PRO A C 1
ATOM 721 O O . PRO A 1 91 ? -11.421 -0.245 22.204 1.00 87.62 91 PRO A O 1
ATOM 724 N N . ASN A 1 92 ? -10.771 1.695 21.288 1.00 89.75 92 ASN A N 1
ATOM 725 C CA . ASN A 1 92 ? -11.881 1.834 20.350 1.00 89.75 92 ASN A CA 1
ATOM 726 C C . ASN A 1 92 ? -11.510 1.470 18.901 1.00 89.75 92 ASN A C 1
ATOM 728 O O . ASN A 1 92 ? -12.324 1.709 18.008 1.00 89.75 92 ASN A O 1
ATOM 732 N N . TYR A 1 93 ? -10.313 0.927 18.632 1.00 91.31 93 TYR A N 1
ATOM 733 C CA . TYR A 1 93 ? -9.845 0.711 17.256 1.00 91.31 93 TYR A CA 1
ATOM 734 C C . TYR A 1 93 ? -10.799 -0.186 16.450 1.00 91.31 93 TYR A C 1
ATOM 736 O O . TYR A 1 93 ? -11.118 0.141 15.308 1.00 91.31 93 TYR A O 1
ATOM 744 N N . ALA A 1 94 ? -11.319 -1.256 17.064 1.00 91.62 94 ALA A N 1
ATOM 745 C CA . ALA A 1 94 ? -12.242 -2.191 16.423 1.00 91.62 94 ALA A CA 1
ATOM 746 C C . ALA A 1 94 ? -13.532 -1.495 15.964 1.00 91.62 94 ALA A C 1
ATOM 748 O O . ALA A 1 94 ? -13.974 -1.678 14.834 1.00 91.62 94 ALA A O 1
ATOM 749 N N . ARG A 1 95 ? -14.083 -0.610 16.804 1.00 92.94 95 ARG A N 1
ATOM 750 C CA . ARG A 1 95 ? -15.276 0.179 16.472 1.00 92.94 95 ARG A CA 1
ATOM 751 C C . ARG A 1 95 ? -15.000 1.191 15.360 1.00 92.94 95 ARG A C 1
ATOM 753 O O . ARG A 1 95 ? -15.849 1.422 14.503 1.00 92.94 95 ARG A O 1
ATOM 760 N N . THR A 1 96 ? -13.828 1.825 15.364 1.00 93.06 96 THR A N 1
ATOM 761 C CA . THR A 1 96 ? -13.433 2.739 14.282 1.00 93.06 96 THR A CA 1
ATOM 762 C C . THR A 1 96 ? -13.287 1.990 12.959 1.00 93.06 96 THR A C 1
ATOM 764 O O . THR A 1 96 ? -13.759 2.480 11.936 1.00 93.06 96 THR A O 1
ATOM 767 N N . LEU A 1 97 ? -12.691 0.794 12.985 1.00 93.38 97 LEU A N 1
ATOM 768 C CA . LEU A 1 97 ? -12.539 -0.065 11.814 1.00 93.38 97 LEU A CA 1
ATOM 769 C C . LEU A 1 97 ? -13.896 -0.532 11.269 1.00 93.38 97 LEU A C 1
ATOM 771 O O . LEU A 1 97 ? -14.128 -0.428 10.070 1.00 93.38 97 LEU A O 1
ATOM 775 N N . GLU A 1 98 ? -14.804 -0.976 12.138 1.00 92.75 98 GLU A N 1
ATOM 776 C CA . GLU A 1 98 ? -16.169 -1.372 11.767 1.00 92.75 98 GLU A CA 1
ATOM 777 C C . GLU A 1 98 ? -16.912 -0.235 11.052 1.00 92.75 98 GLU A C 1
ATOM 779 O O . GLU A 1 98 ? -17.415 -0.417 9.943 1.00 92.75 98 GLU A O 1
ATOM 784 N N . ASN A 1 99 ? -16.907 0.970 11.633 1.00 94.12 99 ASN A N 1
ATOM 785 C CA . ASN A 1 99 ? -17.518 2.141 11.003 1.00 94.12 99 ASN A CA 1
ATOM 786 C C . ASN A 1 99 ? -16.868 2.460 9.651 1.00 94.12 99 ASN A C 1
ATOM 788 O O . ASN A 1 99 ? -17.552 2.808 8.691 1.00 94.12 99 ASN A O 1
ATOM 792 N N . ALA A 1 100 ? -15.542 2.361 9.558 1.00 94.50 100 ALA A N 1
ATOM 793 C CA . ALA A 1 100 ? -14.837 2.647 8.319 1.00 94.50 100 ALA A CA 1
ATOM 794 C C . ALA A 1 100 ? -15.204 1.654 7.207 1.00 94.50 100 ALA A C 1
ATOM 796 O O . ALA A 1 100 ? -15.435 2.081 6.077 1.00 94.50 100 ALA A O 1
ATOM 797 N N . ILE A 1 101 ? -15.355 0.368 7.538 1.00 92.25 101 ILE A N 1
ATOM 798 C CA . ILE A 1 101 ? -15.861 -0.655 6.615 1.00 92.25 101 ILE A CA 1
ATOM 799 C C . ILE A 1 101 ? -17.295 -0.318 6.187 1.00 92.25 101 ILE A C 1
ATOM 801 O O . ILE A 1 101 ? -17.581 -0.286 4.993 1.00 92.25 101 ILE A O 1
ATOM 805 N N . GLN A 1 102 ? -18.174 0.005 7.139 1.00 91.94 102 GLN A N 1
ATOM 806 C CA . GLN A 1 102 ? -19.580 0.314 6.867 1.00 91.94 102 GLN A CA 1
ATOM 807 C C . GLN A 1 102 ? -19.764 1.530 5.945 1.00 91.94 102 GLN A C 1
ATOM 809 O O . GLN A 1 102 ? -20.643 1.527 5.083 1.00 91.94 102 GLN A O 1
ATOM 814 N N . PHE A 1 103 ? -18.962 2.580 6.132 1.00 92.81 103 PHE A N 1
ATOM 815 C CA . PHE A 1 103 ? -19.089 3.837 5.386 1.00 92.81 103 PHE A CA 1
ATOM 816 C C . PHE A 1 103 ? -18.131 3.956 4.192 1.00 92.81 103 PHE A C 1
ATOM 818 O O . PHE A 1 103 ? -18.186 4.955 3.476 1.00 92.81 103 PHE A O 1
ATOM 825 N N . GLY A 1 104 ? -17.267 2.964 3.962 1.00 92.62 104 GLY A N 1
ATOM 826 C CA . GLY A 1 104 ? -16.272 2.996 2.888 1.00 92.62 104 GLY A CA 1
ATOM 827 C C . GLY A 1 104 ? -15.157 4.024 3.111 1.00 92.62 104 GLY A C 1
ATOM 828 O O . GLY A 1 104 ? -14.620 4.570 2.149 1.00 92.62 104 GLY A O 1
ATOM 829 N N . THR A 1 105 ? -14.817 4.311 4.368 1.00 95.44 105 THR A N 1
ATOM 830 C CA . THR A 1 105 ? -13.741 5.247 4.721 1.00 95.44 105 THR A CA 1
ATOM 831 C C . THR A 1 105 ? -12.391 4.519 4.709 1.00 95.44 105 THR A C 1
ATOM 833 O O . THR A 1 105 ? -12.276 3.457 5.324 1.00 95.44 105 THR A O 1
ATOM 836 N N . PRO A 1 106 ? -11.339 5.065 4.072 1.00 95.75 106 PRO A N 1
ATOM 837 C CA . PRO A 1 106 ? -10.000 4.486 4.128 1.00 95.75 106 PRO A CA 1
ATOM 838 C C . PRO A 1 106 ? -9.468 4.414 5.565 1.00 95.75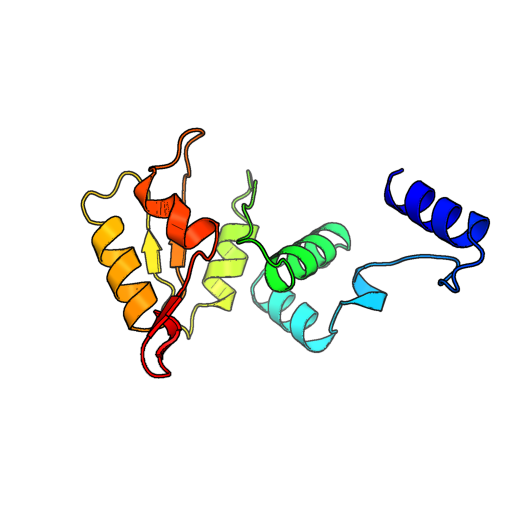 106 PRO A C 1
ATOM 840 O O . PRO A 1 106 ? -9.690 5.329 6.362 1.00 95.75 106 PRO A O 1
ATOM 843 N N . VAL A 1 107 ? -8.708 3.362 5.883 1.00 95.88 107 VAL A N 1
ATOM 844 C CA . VAL A 1 107 ? -8.090 3.169 7.203 1.00 95.88 107 VAL A CA 1
ATOM 845 C C . VAL A 1 107 ? -6.587 2.956 7.067 1.00 95.88 107 VAL A C 1
ATOM 847 O O . VAL A 1 107 ? -6.137 2.161 6.244 1.00 95.88 107 VAL A O 1
ATOM 850 N N . LEU A 1 108 ? -5.814 3.629 7.919 1.00 95.88 108 LEU A N 1
ATOM 851 C CA . LEU A 1 108 ? -4.388 3.394 8.116 1.00 95.88 108 LEU A CA 1
ATOM 852 C C . LEU A 1 108 ? -4.148 2.902 9.548 1.00 95.88 108 LEU A C 1
ATOM 854 O O . LEU A 1 108 ? -4.293 3.671 10.499 1.00 95.88 108 LEU A O 1
ATOM 858 N N . LEU A 1 109 ? -3.759 1.631 9.687 1.00 94.44 109 LEU A N 1
ATOM 859 C CA . LEU A 1 109 ? -3.255 1.084 10.949 1.00 94.44 109 LEU A CA 1
ATOM 860 C C . LEU A 1 109 ? -1.778 1.458 11.122 1.00 94.44 109 LEU A C 1
ATOM 862 O O . LEU A 1 109 ? -0.941 1.111 10.289 1.00 94.44 109 LEU A O 1
ATOM 866 N N . GLU A 1 110 ? -1.452 2.139 12.216 1.00 93.44 110 GLU A N 1
ATOM 867 C CA . GLU A 1 110 ? -0.084 2.520 12.573 1.00 93.44 110 GLU A CA 1
ATOM 868 C C . GLU A 1 110 ? 0.472 1.679 13.720 1.00 93.44 110 GLU A C 1
ATOM 870 O O . GLU A 1 110 ? -0.275 1.185 14.565 1.00 93.44 110 GLU A O 1
ATOM 875 N N . ASN A 1 111 ? 1.807 1.609 13.789 1.00 88.62 111 ASN A N 1
ATOM 876 C CA . ASN A 1 111 ? 2.547 0.977 14.885 1.00 88.62 111 ASN A CA 1
ATOM 877 C C . ASN A 1 111 ? 2.067 -0.452 15.159 1.00 88.62 111 ASN A C 1
ATOM 879 O O . ASN A 1 111 ? 1.762 -0.821 16.293 1.00 88.62 111 ASN A O 1
ATOM 883 N N . ILE A 1 112 ? 1.957 -1.227 14.083 1.00 88.50 112 ILE A N 1
ATOM 884 C CA . ILE A 1 112 ? 1.567 -2.629 14.141 1.00 88.50 112 ILE A CA 1
ATOM 885 C C . ILE A 1 112 ? 2.666 -3.422 14.863 1.00 88.50 112 ILE A C 1
ATOM 887 O O . ILE A 1 112 ? 3.849 -3.253 14.565 1.00 88.50 112 ILE A O 1
ATOM 891 N N . ASN A 1 113 ? 2.263 -4.267 15.813 1.00 84.81 113 ASN A N 1
ATOM 892 C CA . ASN A 1 113 ? 3.155 -5.182 16.525 1.00 84.81 113 ASN A CA 1
ATOM 893 C C . ASN A 1 113 ? 3.382 -6.464 15.706 1.00 84.81 113 ASN A C 1
ATOM 895 O O . ASN A 1 113 ? 2.698 -6.708 14.715 1.00 84.81 113 ASN A O 1
ATOM 899 N N . GLU A 1 114 ? 4.317 -7.310 16.139 1.00 85.50 114 GLU A N 1
ATOM 900 C CA . GLU A 1 114 ? 4.535 -8.629 15.520 1.00 85.50 114 GLU A CA 1
ATOM 901 C C . GLU A 1 114 ? 3.294 -9.528 15.612 1.00 85.50 114 GLU A C 1
ATOM 903 O O . GLU A 1 114 ? 3.026 -10.317 14.706 1.00 85.50 114 GLU A O 1
ATOM 908 N N . GLU A 1 115 ? 2.512 -9.361 16.680 1.00 85.38 115 GLU A N 1
ATOM 909 C CA . GLU A 1 115 ? 1.235 -10.035 16.878 1.00 85.38 115 GLU A CA 1
ATOM 910 C C . GLU A 1 115 ? 0.071 -9.103 16.532 1.00 85.38 115 GLU A C 1
ATOM 912 O O . GLU A 1 115 ? -0.015 -7.962 17.002 1.00 85.38 115 GLU A O 1
ATOM 917 N N . LEU A 1 116 ? -0.834 -9.618 15.703 1.00 85.25 116 LEU A N 1
ATOM 918 C CA . LEU A 1 116 ? -2.079 -8.968 15.317 1.00 85.25 116 LEU A CA 1
ATOM 919 C C . LEU A 1 116 ? -3.249 -9.579 16.082 1.00 85.25 116 LEU A C 1
ATOM 921 O O . LEU A 1 116 ? -3.256 -10.769 16.388 1.00 85.25 116 LEU A O 1
ATOM 925 N N . ASP A 1 117 ? -4.256 -8.755 16.352 1.00 85.69 117 ASP A N 1
ATOM 926 C CA . ASP A 1 117 ? -5.510 -9.222 16.929 1.00 85.69 117 ASP A CA 1
ATOM 927 C C . ASP A 1 117 ? -6.262 -10.104 15.906 1.00 85.69 117 ASP A C 1
ATOM 929 O O . ASP A 1 117 ? -6.494 -9.641 14.780 1.00 85.69 117 ASP A O 1
ATOM 933 N N . PRO A 1 118 ? -6.677 -11.335 16.272 1.00 87.69 118 PRO A N 1
ATOM 934 C CA . PRO A 1 118 ? -7.430 -12.236 15.396 1.00 87.69 118 PRO A CA 1
ATOM 935 C C . PRO A 1 118 ? -8.711 -11.635 14.803 1.00 87.69 118 PRO A C 1
ATOM 937 O O . PRO A 1 118 ? -9.193 -12.102 13.772 1.00 87.69 118 PRO A O 1
ATOM 940 N N . ILE A 1 119 ? -9.276 -10.581 15.407 1.00 86.12 119 ILE A N 1
ATOM 941 C CA . ILE A 1 119 ? -10.439 -9.880 14.842 1.00 86.12 119 ILE A CA 1
ATOM 942 C C . ILE A 1 119 ? -10.163 -9.316 13.436 1.00 86.12 119 ILE A C 1
ATOM 944 O O . ILE A 1 119 ? -11.087 -9.148 12.638 1.00 86.12 119 ILE A O 1
ATOM 948 N N . LEU A 1 120 ? -8.894 -9.050 13.107 1.00 89.31 120 LEU A N 1
ATOM 949 C CA . LEU A 1 120 ? -8.483 -8.526 11.807 1.00 89.31 120 LEU A CA 1
ATOM 950 C C . LEU A 1 120 ? -8.416 -9.598 10.718 1.00 89.31 120 LEU A C 1
ATOM 952 O O . LEU A 1 120 ? -8.394 -9.236 9.542 1.00 89.31 120 LEU A O 1
ATOM 956 N N . ASP A 1 121 ? -8.418 -10.888 11.058 1.00 90.38 121 ASP A N 1
ATOM 957 C CA . ASP A 1 121 ? -8.178 -11.973 10.097 1.00 90.38 121 ASP A CA 1
ATOM 958 C C . ASP A 1 121 ? -9.177 -11.949 8.939 1.00 90.38 121 ASP A C 1
ATOM 960 O O . ASP A 1 121 ? -8.782 -11.985 7.772 1.00 90.38 121 ASP A O 1
ATOM 964 N N . ASN A 1 122 ? -10.471 -11.798 9.236 1.00 87.81 122 ASN A N 1
ATOM 965 C CA . ASN A 1 122 ? -11.512 -11.749 8.204 1.00 87.81 122 ASN A CA 1
ATOM 966 C C . ASN A 1 122 ? -11.328 -10.553 7.257 1.00 87.81 122 ASN A C 1
ATOM 968 O O . ASN A 1 122 ? -11.500 -10.682 6.042 1.00 87.81 122 ASN A O 1
ATOM 972 N N . VAL A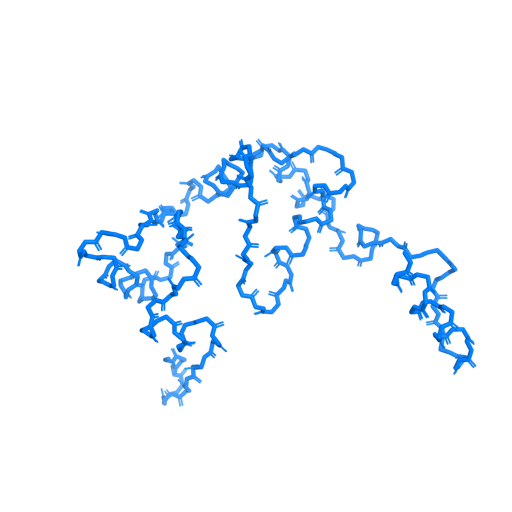 1 123 ? -10.913 -9.404 7.797 1.00 91.12 123 VAL A N 1
ATOM 973 C CA . VAL A 1 123 ? -10.664 -8.184 7.018 1.00 91.12 123 VAL A CA 1
ATOM 974 C C . VAL A 1 123 ? -9.400 -8.341 6.172 1.00 91.12 123 VAL A C 1
ATOM 976 O O . VAL A 1 123 ? -9.402 -8.034 4.975 1.00 91.12 123 VAL A O 1
ATOM 979 N N . LEU A 1 124 ? -8.322 -8.861 6.761 1.00 90.94 124 LEU A N 1
ATOM 980 C CA . LEU A 1 124 ? -7.024 -9.007 6.107 1.00 90.94 124 LEU A CA 1
ATOM 981 C C . LEU A 1 124 ? -7.051 -10.047 4.984 1.00 90.94 124 LEU A C 1
ATOM 983 O O . LEU A 1 124 ? -6.455 -9.836 3.923 1.00 90.94 124 LEU A O 1
ATOM 987 N N . LEU A 1 125 ? -7.786 -11.138 5.199 1.00 90.25 125 LEU A N 1
ATOM 988 C CA . LEU A 1 125 ? -8.026 -12.185 4.209 1.00 90.25 125 LEU A CA 1
ATOM 989 C C . LEU A 1 125 ? -9.088 -11.798 3.176 1.00 90.25 125 LEU A C 1
ATOM 991 O O . LEU A 1 125 ? -9.240 -12.507 2.181 1.00 90.25 125 LEU A O 1
ATOM 995 N N . LYS A 1 126 ? -9.798 -10.678 3.381 1.00 88.31 126 LYS A N 1
ATOM 996 C CA . LYS A 1 126 ? -10.951 -10.260 2.570 1.00 88.31 126 LYS A CA 1
ATOM 997 C C . LYS A 1 126 ? -12.011 -11.366 2.479 1.00 88.31 126 LYS A C 1
ATOM 999 O O . LYS A 1 126 ? -12.590 -11.595 1.415 1.00 88.31 126 LYS A O 1
ATOM 1004 N N . ALA A 1 127 ? -12.244 -12.060 3.593 1.00 86.38 127 ALA A N 1
ATOM 1005 C CA . ALA A 1 127 ? -13.232 -13.126 3.723 1.00 86.38 127 ALA A CA 1
ATOM 1006 C C . ALA A 1 127 ? -14.647 -12.526 3.803 1.00 86.38 127 ALA A C 1
ATOM 1008 O O . ALA A 1 127 ? -15.249 -12.459 4.868 1.00 86.38 127 ALA A O 1
ATOM 1009 N N . THR A 1 128 ? -15.128 -12.041 2.659 1.00 84.38 128 THR A N 1
ATOM 1010 C CA . THR A 1 128 ? -16.443 -11.406 2.481 1.00 84.38 128 THR A CA 1
ATOM 1011 C C . THR A 1 128 ? -17.455 -12.396 1.908 1.00 84.38 128 THR A C 1
ATOM 1013 O O . THR A 1 128 ? -17.095 -13.358 1.220 1.00 84.38 128 THR A O 1
ATOM 1016 N N . PHE A 1 129 ? -18.738 -12.162 2.170 1.00 79.38 129 PHE A N 1
ATOM 1017 C CA . PHE A 1 129 ? -19.851 -12.998 1.735 1.00 79.38 129 PHE A CA 1
ATOM 1018 C C . PHE A 1 129 ? -20.917 -12.131 1.064 1.00 79.38 129 PHE A C 1
ATOM 1020 O O . PHE A 1 129 ? -21.297 -11.076 1.555 1.00 79.38 129 PHE A O 1
ATOM 1027 N N . LYS A 1 130 ? -21.472 -12.593 -0.058 1.00 74.50 130 LYS A N 1
ATOM 1028 C CA . LYS A 1 130 ? -22.619 -11.920 -0.681 1.00 74.50 130 LYS A CA 1
ATOM 1029 C C . LYS A 1 130 ? -23.914 -12.434 -0.079 1.00 74.50 130 LYS A C 1
ATOM 1031 O O . LYS A 1 130 ? -24.275 -13.585 -0.319 1.00 74.50 130 LYS A O 1
ATOM 1036 N N . GLN A 1 131 ? -24.653 -11.576 0.618 1.00 70.94 131 GLN A N 1
ATOM 1037 C CA . GLN A 1 131 ? -26.005 -11.886 1.074 1.00 70.94 131 GLN A CA 1
ATOM 1038 C C . GLN A 1 131 ? -27.010 -10.971 0.368 1.00 70.94 131 GLN A C 1
ATOM 1040 O O . GLN A 1 131 ? -26.936 -9.751 0.456 1.00 70.94 131 GLN A O 1
ATOM 1045 N N . GLN A 1 132 ? -27.942 -11.572 -0.381 1.00 71.75 132 GLN A N 1
ATOM 1046 C CA . GLN A 1 132 ? -29.030 -10.869 -1.087 1.00 71.75 132 GLN A CA 1
ATOM 1047 C C . GLN A 1 132 ? -28.579 -9.709 -2.008 1.00 71.75 132 GLN A C 1
ATOM 1049 O O . GLN A 1 132 ? -29.287 -8.722 -2.168 1.00 71.75 132 GLN A O 1
ATOM 1054 N N . GLY A 1 133 ? -27.412 -9.835 -2.650 1.00 69.81 133 GLY A N 1
ATOM 1055 C CA . GLY A 1 133 ? -26.898 -8.837 -3.601 1.00 69.81 133 GLY A CA 1
ATOM 1056 C C . GLY A 1 133 ? -26.055 -7.721 -2.976 1.00 69.81 133 GLY A C 1
ATOM 1057 O O . GLY A 1 133 ? -25.512 -6.905 -3.715 1.00 69.81 133 GLY A O 1
ATOM 1058 N N . VAL A 1 134 ? -25.888 -7.724 -1.653 1.00 66.56 134 VAL A N 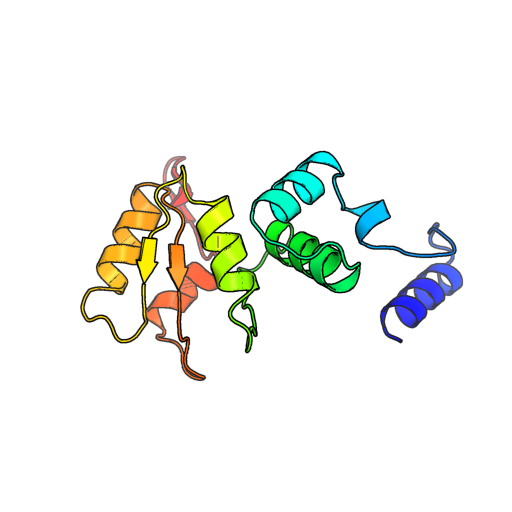1
ATOM 1059 C CA . VAL A 1 134 ? -24.953 -6.858 -0.926 1.00 66.56 134 VAL A CA 1
ATOM 1060 C C . VAL A 1 134 ? -23.698 -7.672 -0.590 1.00 66.56 134 VAL A C 1
ATOM 1062 O O . VAL A 1 134 ? -23.812 -8.807 -0.122 1.00 66.56 134 VAL A O 1
ATOM 1065 N N . GLU A 1 135 ? -22.507 -7.138 -0.887 1.00 59.16 135 GLU A N 1
ATOM 1066 C CA . GLU A 1 135 ? -21.243 -7.672 -0.351 1.00 59.16 135 GLU A CA 1
ATOM 1067 C C . GLU A 1 135 ? -21.150 -7.276 1.123 1.00 59.16 135 GLU A C 1
ATOM 1069 O O . GLU A 1 135 ? -21.203 -6.087 1.435 1.00 59.16 135 GLU A O 1
ATOM 1074 N N . VAL A 1 136 ? -21.074 -8.276 2.004 1.00 54.78 136 VAL A N 1
ATOM 1075 C CA . VAL A 1 136 ? -20.950 -8.135 3.460 1.00 54.78 136 VAL A CA 1
ATOM 1076 C C . VAL A 1 136 ? -19.603 -8.684 3.907 1.00 54.78 136 VAL A C 1
ATOM 1078 O O . VAL A 1 136 ? -19.202 -9.756 3.396 1.00 54.78 136 VAL A O 1
#

Organism: NCBI:txid392030

Sequence (136 aa):
DCIRQWVDLCKSKRIPCSDVFSLNTTLGDAVKIRAWQIAGLPVDSFSVDNGIIATNARRWPLCIDPQSQANKWIKNMERDNRLAVVKLQDPNYARTLENAIQFGTPVLLENINEELDPILDNVLLKATFKQQGVEV

Secondary structure (DSSP, 8-state):
-HHHHHHHHHHHTT----SS--HHHHH--HHHHHHHHHTT--SSHHHHHHHHHHHH-SSPP----TTSHHHHHHHHHTGGGT-EEEETT-TTHHHHHHHHHHHT--EEEES--SSPPGGGHHHHTT---EETTEE-

pLDDT: mean 90.48, std 6.86, range [54.78, 96.69]